Protein AF-A0A2N2DZF5-F1 (afdb_monomer)

pLDDT: mean 87.13, std 11.7, range [30.53, 96.38]

Foldseek 3Di:
DLVVVLVVLVVVLVVLVVVLVCLVPPQCPPDDDPSNVCSVPQQVLLSVLLNVQSVVQSVLVVVPHGDQDLVSLQVVLLVVQCCQQPVVVVPDVPRHHDVSNSVSSNNSSVVNNVVVVVVVPDD

Solvent-accessible surface area (backbone atoms only — not comparable to full-atom values): 6656 Å² total; per-residue (Å²): 114,68,69,62,54,52,52,53,46,53,51,51,51,52,48,54,52,51,52,52,51,45,34,76,74,43,46,44,81,72,38,67,66,74,64,13,51,38,47,64,65,33,48,59,40,20,51,50,34,34,49,51,53,52,49,52,30,46,58,33,44,77,76,78,42,73,79,80,53,66,66,62,46,48,53,51,28,48,51,52,25,50,40,61,39,63,50,40,40,76,78,40,91,83,56,73,74,51,72,63,47,39,50,22,12,44,49,13,38,51,52,46,52,52,50,56,56,65,67,61,72,65,133

Secondary structure (DSSP, 8-state):
-HHHHHHHHHHHHHHHHHHHHHIIIIIHHH--HHHHHIIIIIHHHHHHHHHHHHHHHHHHHHTT-----HHHHHHHHHHHHHIIIIIGGGTSBTB---HHHHHHHHHHHHHHHHHHHHHTT--

Structure (mmCIF, N/CA/C/O backbone):
data_AF-A0A2N2DZF5-F1
#
_entry.id   AF-A0A2N2DZF5-F1
#
loop_
_atom_site.group_PDB
_atom_site.id
_atom_site.type_symbol
_atom_site.label_atom_id
_atom_site.label_alt_id
_atom_site.label_comp_id
_atom_site.label_asym_id
_atom_site.label_entity_id
_atom_site.label_seq_id
_atom_site.pdbx_PDB_ins_code
_atom_site.Cartn_x
_atom_site.Cartn_y
_atom_site.Cartn_z
_atom_site.occupancy
_atom_site.B_iso_or_equiv
_atom_site.auth_seq_id
_atom_site.auth_comp_id
_atom_site.auth_asym_id
_atom_site.auth_atom_id
_atom_site.pdbx_PDB_model_num
ATOM 1 N N . MET A 1 1 ? -10.559 9.071 24.780 1.00 57.22 1 MET A N 1
ATOM 2 C CA . MET A 1 1 ? -10.521 7.921 23.838 1.00 57.22 1 MET A CA 1
ATOM 3 C C . MET A 1 1 ? -10.232 8.334 22.386 1.00 57.22 1 MET A C 1
ATOM 5 O O . MET A 1 1 ? -9.377 7.720 21.760 1.00 57.22 1 MET A O 1
ATOM 9 N N . PHE A 1 2 ? -10.861 9.400 21.869 1.00 52.91 2 PHE A N 1
ATOM 10 C CA . PHE A 1 2 ? -10.653 9.939 20.509 1.00 52.91 2 PHE A CA 1
ATOM 11 C C . PHE A 1 2 ? -9.186 10.299 20.183 1.00 52.91 2 PHE A C 1
ATOM 13 O O . PHE A 1 2 ? -8.626 9.796 19.212 1.00 52.91 2 PHE A O 1
ATOM 20 N N . TYR A 1 3 ? -8.515 11.048 21.066 1.00 55.19 3 TYR A N 1
ATOM 21 C CA . TYR A 1 3 ? -7.101 11.431 20.913 1.00 55.19 3 TYR A CA 1
ATOM 22 C C . TYR A 1 3 ? -6.130 10.240 20.808 1.00 55.19 3 TYR A C 1
ATOM 24 O O . TYR A 1 3 ? -5.171 10.281 20.040 1.00 55.19 3 TYR A O 1
ATOM 32 N N . LYS A 1 4 ? -6.380 9.152 21.551 1.00 61.44 4 LYS A N 1
ATOM 33 C CA . LYS A 1 4 ? -5.536 7.943 21.517 1.00 61.44 4 LYS A CA 1
ATOM 34 C C . LYS A 1 4 ? -5.643 7.247 20.157 1.00 61.44 4 LYS A C 1
ATOM 36 O O . LYS A 1 4 ? -4.634 6.827 19.606 1.00 61.44 4 LYS A O 1
ATOM 41 N N . LYS A 1 5 ? -6.852 7.214 19.586 1.00 67.69 5 LYS A N 1
ATOM 42 C CA . LYS A 1 5 ? -7.118 6.657 18.255 1.00 67.69 5 LYS A CA 1
ATOM 43 C C . LYS A 1 5 ? -6.428 7.475 17.157 1.00 67.69 5 LYS A C 1
ATOM 45 O O . LYS A 1 5 ? -5.789 6.882 16.297 1.00 67.69 5 LYS A O 1
ATOM 50 N N . ILE A 1 6 ? -6.486 8.808 17.223 1.00 70.81 6 ILE A N 1
ATOM 51 C CA . ILE A 1 6 ? -5.796 9.712 16.282 1.00 70.81 6 ILE A CA 1
ATOM 52 C C . ILE A 1 6 ? -4.281 9.488 16.293 1.00 70.81 6 ILE A C 1
ATOM 54 O O . ILE A 1 6 ? -3.682 9.299 15.236 1.00 70.81 6 ILE A O 1
ATOM 58 N N . ARG A 1 7 ? -3.669 9.428 17.483 1.00 75.81 7 ARG A N 1
ATOM 59 C CA . ARG A 1 7 ? -2.224 9.190 17.629 1.00 75.81 7 ARG A CA 1
ATOM 60 C C . ARG A 1 7 ? -1.782 7.876 16.985 1.00 75.81 7 ARG A C 1
ATOM 62 O O . ARG A 1 7 ? -0.747 7.853 16.333 1.00 75.81 7 ARG A O 1
ATOM 69 N N . SER A 1 8 ? -2.569 6.809 17.125 1.00 78.75 8 SER A N 1
ATOM 70 C CA . SER A 1 8 ? -2.262 5.522 16.492 1.00 78.75 8 SER A CA 1
ATOM 71 C C . SER A 1 8 ? -2.299 5.591 14.962 1.00 78.75 8 SER A C 1
ATOM 73 O O . SER A 1 8 ? -1.408 5.044 14.326 1.00 78.75 8 SER A O 1
ATOM 75 N N . HIS A 1 9 ? -3.272 6.287 14.363 1.00 81.69 9 HIS A N 1
ATOM 76 C CA . HIS A 1 9 ? -3.347 6.419 12.899 1.00 81.69 9 HIS A CA 1
ATOM 77 C C . HIS A 1 9 ? -2.184 7.251 12.354 1.00 81.69 9 HIS A C 1
ATOM 79 O O . HIS A 1 9 ? -1.553 6.850 11.383 1.00 81.69 9 HIS A O 1
ATOM 85 N N . LEU A 1 10 ? -1.853 8.361 13.021 1.00 84.12 10 LEU A N 1
ATOM 86 C CA . LEU A 1 10 ? -0.703 9.191 12.659 1.00 84.12 10 LEU A CA 1
ATOM 87 C C . LEU A 1 10 ? 0.616 8.421 12.765 1.00 84.12 10 LEU A C 1
ATOM 89 O O . LEU A 1 10 ? 1.442 8.510 11.864 1.00 84.12 10 LEU A O 1
ATOM 93 N N . ALA A 1 11 ? 0.799 7.622 13.819 1.00 87.06 11 ALA A N 1
ATOM 94 C CA . ALA A 1 11 ? 1.988 6.786 13.961 1.00 87.06 11 ALA A CA 1
ATOM 95 C C . ALA A 1 11 ? 2.120 5.770 12.813 1.00 87.06 11 ALA A C 1
ATOM 97 O O . ALA A 1 11 ? 3.216 5.580 12.295 1.00 87.06 11 ALA A O 1
ATOM 98 N N . ILE A 1 12 ? 1.012 5.157 12.381 1.00 87.50 12 ILE A N 1
ATOM 99 C CA . ILE A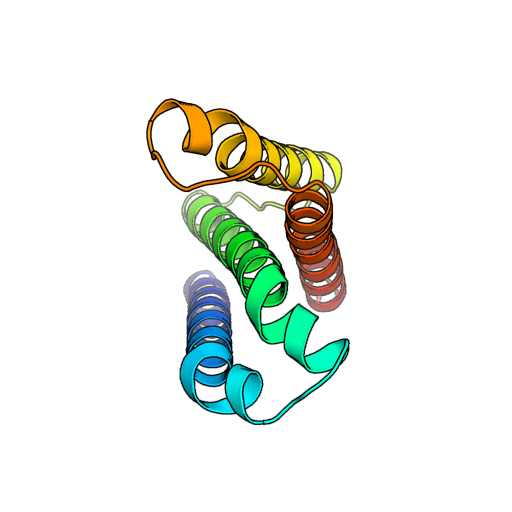 1 12 ? 1.009 4.218 11.248 1.00 87.50 12 ILE A CA 1
ATOM 100 C C . ILE A 1 12 ? 1.315 4.944 9.933 1.00 87.50 12 ILE A C 1
ATOM 102 O O . ILE A 1 12 ? 2.101 4.440 9.139 1.00 87.50 12 ILE A O 1
ATOM 106 N N . LEU A 1 13 ? 0.746 6.134 9.707 1.00 89.38 13 LEU A N 1
ATOM 107 C CA . LEU A 1 13 ? 1.050 6.945 8.521 1.00 89.38 13 LEU A CA 1
ATOM 108 C C . LEU A 1 13 ? 2.540 7.292 8.454 1.00 89.38 13 LEU A C 1
ATOM 110 O O . LEU A 1 13 ? 3.177 7.081 7.426 1.00 89.38 13 LEU A O 1
ATOM 114 N N . LEU A 1 14 ? 3.111 7.759 9.568 1.00 90.81 14 LEU A N 1
ATOM 115 C CA . LEU A 1 14 ? 4.538 8.066 9.662 1.00 90.81 14 LEU A CA 1
ATOM 116 C C . LEU A 1 14 ? 5.406 6.822 9.457 1.00 90.81 14 LEU A C 1
ATOM 118 O O . LEU A 1 14 ? 6.439 6.909 8.801 1.00 90.81 14 LEU A O 1
ATOM 122 N N . LEU A 1 15 ? 4.978 5.665 9.968 1.00 92.06 15 LEU A N 1
ATOM 123 C CA . LEU A 1 15 ? 5.669 4.399 9.741 1.00 92.06 15 LEU A CA 1
ATOM 124 C C . LEU A 1 15 ? 5.682 4.028 8.253 1.00 92.06 15 LEU A C 1
ATOM 126 O O . LEU A 1 15 ? 6.740 3.692 7.736 1.00 92.06 15 LEU A O 1
ATOM 130 N N . ILE A 1 16 ? 4.543 4.120 7.557 1.00 92.19 16 ILE A N 1
ATOM 131 C CA . ILE A 1 16 ? 4.453 3.820 6.118 1.00 92.19 16 ILE A CA 1
ATOM 132 C C . ILE A 1 16 ? 5.366 4.755 5.319 1.00 92.19 16 ILE A C 1
ATOM 134 O O . ILE A 1 16 ? 6.124 4.290 4.471 1.00 92.19 16 ILE A O 1
ATOM 138 N N . ILE A 1 17 ? 5.352 6.054 5.631 1.00 91.69 17 ILE A N 1
ATOM 139 C CA . ILE A 1 17 ? 6.236 7.043 4.998 1.00 91.69 17 ILE A CA 1
ATOM 140 C C . ILE A 1 17 ? 7.709 6.717 5.282 1.00 91.69 17 ILE A C 1
ATOM 142 O O . ILE A 1 17 ? 8.536 6.763 4.374 1.00 91.69 17 ILE A O 1
ATOM 146 N N . GLY A 1 18 ? 8.043 6.340 6.518 1.00 93.00 18 GLY A N 1
ATOM 147 C CA . GLY A 1 18 ? 9.393 5.923 6.894 1.00 93.00 18 GLY A CA 1
ATOM 148 C C . GLY A 1 18 ? 9.857 4.683 6.128 1.00 93.00 18 GLY A C 1
ATOM 149 O O . GLY A 1 18 ? 10.968 4.664 5.605 1.00 93.00 18 GLY A O 1
ATOM 150 N N . VAL A 1 19 ? 8.995 3.672 5.987 1.00 92.19 19 VAL A N 1
ATOM 151 C CA . VAL A 1 19 ? 9.283 2.468 5.191 1.00 92.19 19 VAL A CA 1
ATOM 152 C C . VAL A 1 19 ? 9.452 2.815 3.711 1.00 92.19 19 VAL A C 1
ATOM 154 O O . VAL A 1 19 ? 10.374 2.305 3.079 1.00 92.19 19 VAL A O 1
ATOM 157 N N . ALA A 1 20 ? 8.633 3.717 3.164 1.00 91.88 20 ALA A N 1
ATOM 158 C CA . ALA A 1 20 ? 8.785 4.195 1.790 1.00 91.88 20 ALA A CA 1
ATOM 159 C C . ALA A 1 20 ? 10.130 4.913 1.583 1.00 91.88 20 ALA A C 1
ATOM 161 O O . ALA A 1 20 ? 10.823 4.664 0.596 1.00 91.88 20 ALA A O 1
ATOM 162 N N . ALA A 1 21 ? 10.548 5.744 2.543 1.00 92.75 21 ALA A N 1
ATOM 163 C CA . ALA A 1 21 ? 11.848 6.409 2.508 1.00 92.75 21 ALA A CA 1
ATOM 164 C C . ALA A 1 21 ? 13.011 5.403 2.576 1.00 92.75 21 ALA A C 1
ATOM 166 O O . ALA A 1 21 ? 13.974 5.522 1.816 1.00 92.75 21 ALA A O 1
ATOM 167 N N . ILE A 1 22 ? 12.910 4.379 3.431 1.00 93.00 22 ILE A N 1
ATOM 168 C CA . ILE A 1 22 ? 13.887 3.281 3.504 1.00 93.00 22 ILE A CA 1
ATOM 169 C C . ILE A 1 22 ? 13.926 2.497 2.186 1.00 93.00 22 ILE A C 1
ATOM 171 O O . ILE A 1 22 ? 15.010 2.158 1.712 1.00 93.00 22 ILE A O 1
ATOM 175 N N . ASN A 1 23 ? 12.775 2.242 1.555 1.00 93.12 23 ASN A N 1
ATOM 176 C CA . ASN A 1 23 ? 12.746 1.585 0.252 1.00 93.12 23 ASN A CA 1
ATOM 177 C C . ASN A 1 23 ? 13.523 2.388 -0.792 1.00 93.12 23 ASN A C 1
ATOM 179 O O . ASN A 1 23 ? 14.407 1.856 -1.459 1.00 93.12 23 ASN A O 1
ATOM 183 N N . GLN A 1 24 ? 13.230 3.687 -0.874 1.00 90.62 24 GLN A N 1
ATOM 184 C CA . GLN A 1 24 ? 13.813 4.586 -1.863 1.00 90.62 24 GLN A CA 1
ATOM 185 C C . GLN A 1 24 ? 15.320 4.812 -1.673 1.00 90.62 24 GLN A C 1
ATOM 187 O O . GLN A 1 24 ? 16.011 5.084 -2.649 1.00 90.62 24 GLN A O 1
ATOM 192 N N . THR A 1 25 ? 15.827 4.718 -0.441 1.00 89.75 25 THR A N 1
ATOM 193 C CA . THR A 1 25 ? 17.234 5.020 -0.118 1.00 89.75 25 THR A CA 1
ATOM 194 C C . THR A 1 25 ? 18.116 3.788 0.035 1.00 89.75 25 THR A C 1
ATOM 196 O O . THR A 1 25 ? 19.309 3.869 -0.240 1.00 89.75 25 THR A O 1
ATOM 199 N N . LEU A 1 26 ? 17.558 2.657 0.472 1.00 90.88 26 LEU A N 1
ATOM 200 C CA . LEU A 1 26 ? 18.333 1.474 0.837 1.00 90.88 26 LEU A CA 1
ATOM 201 C C . LEU A 1 26 ? 17.885 0.234 0.063 1.00 90.88 26 LEU A C 1
ATOM 203 O O . LEU A 1 26 ? 18.701 -0.388 -0.611 1.00 90.88 26 LEU A O 1
ATOM 207 N N . LEU A 1 27 ? 16.608 -0.153 0.164 1.00 86.62 27 LEU A N 1
ATOM 208 C CA . LEU A 1 27 ? 16.171 -1.485 -0.283 1.00 86.62 27 LEU A CA 1
ATOM 209 C C . LEU A 1 27 ? 16.307 -1.662 -1.797 1.00 86.62 27 LEU A C 1
ATOM 211 O O . LEU A 1 27 ? 16.764 -2.716 -2.234 1.00 86.62 27 LEU A O 1
ATOM 215 N N . LYS A 1 28 ? 16.013 -0.614 -2.576 1.00 88.31 28 LYS A N 1
ATOM 216 C CA . LYS A 1 28 ? 16.172 -0.618 -4.039 1.00 88.31 28 LYS A CA 1
ATOM 217 C C . LYS A 1 28 ? 17.599 -0.903 -4.512 1.00 88.31 28 LYS A C 1
ATOM 219 O O . LYS A 1 28 ? 17.763 -1.486 -5.577 1.00 88.31 28 LYS A O 1
ATOM 224 N N . PHE A 1 29 ? 18.604 -0.514 -3.723 1.00 87.31 29 PHE A N 1
ATOM 225 C CA . PHE A 1 29 ? 20.029 -0.677 -4.043 1.00 87.31 29 PHE A CA 1
ATOM 226 C C . PHE A 1 29 ? 20.675 -1.875 -3.343 1.00 87.31 29 PHE A C 1
ATOM 228 O O . PHE A 1 29 ? 21.801 -2.247 -3.657 1.00 87.31 29 PHE A O 1
ATOM 235 N N . ARG A 1 30 ? 20.002 -2.441 -2.335 1.00 89.75 30 ARG A N 1
ATOM 236 C CA . ARG A 1 30 ? 20.545 -3.521 -1.503 1.00 89.75 30 ARG A CA 1
ATOM 237 C C . ARG A 1 30 ? 20.243 -4.908 -2.060 1.00 89.75 30 ARG A C 1
ATOM 239 O O . ARG A 1 30 ? 20.972 -5.843 -1.735 1.00 89.75 30 ARG A O 1
ATOM 246 N N . PHE A 1 31 ? 19.157 -5.049 -2.813 1.00 87.75 31 PHE A N 1
ATOM 247 C CA . PHE A 1 31 ? 18.681 -6.332 -3.313 1.00 87.75 31 PHE A CA 1
ATOM 248 C C . PHE A 1 31 ? 18.706 -6.373 -4.837 1.00 87.75 31 PHE A C 1
ATOM 250 O O . PHE A 1 31 ? 18.223 -5.452 -5.489 1.00 87.75 31 PHE A O 1
ATOM 257 N N . ASP A 1 32 ? 19.184 -7.494 -5.372 1.00 88.31 32 ASP A N 1
ATOM 258 C CA . ASP A 1 32 ? 19.211 -7.795 -6.803 1.00 88.31 32 ASP A CA 1
ATOM 259 C C . ASP A 1 32 ? 18.233 -8.931 -7.155 1.00 88.31 32 ASP A C 1
ATOM 261 O O . ASP A 1 32 ? 17.608 -9.556 -6.287 1.00 88.31 32 ASP A O 1
ATOM 265 N N . GLY A 1 33 ? 18.083 -9.205 -8.453 1.00 89.75 33 GLY A N 1
ATOM 266 C CA . GLY A 1 33 ? 17.199 -10.253 -8.963 1.00 89.75 33 GLY A CA 1
ATOM 267 C C . GLY A 1 33 ? 15.720 -9.967 -8.685 1.00 89.75 33 GLY A C 1
ATOM 268 O O . GLY A 1 33 ? 15.300 -8.815 -8.628 1.00 89.75 33 GLY A O 1
ATOM 269 N N . ILE A 1 34 ? 14.924 -11.020 -8.489 1.00 88.50 34 ILE A N 1
ATOM 270 C CA . ILE A 1 34 ? 13.457 -10.927 -8.335 1.00 88.50 34 ILE A CA 1
ATOM 271 C C . ILE A 1 34 ? 13.062 -10.045 -7.138 1.00 88.50 34 ILE A C 1
ATOM 273 O O . ILE A 1 34 ? 12.107 -9.272 -7.214 1.00 88.50 34 ILE A O 1
ATOM 277 N N . ILE A 1 35 ? 13.815 -10.131 -6.037 1.00 88.38 35 ILE A N 1
ATOM 278 C CA . ILE A 1 35 ? 13.569 -9.335 -4.827 1.00 88.38 35 ILE A CA 1
ATOM 279 C C . ILE A 1 35 ? 13.859 -7.855 -5.104 1.00 88.38 35 ILE A C 1
ATOM 281 O O . ILE A 1 35 ? 13.062 -6.992 -4.735 1.00 88.38 35 ILE A O 1
ATOM 285 N N . GLY A 1 36 ? 14.960 -7.565 -5.803 1.00 88.50 36 GLY A N 1
ATOM 286 C CA . GLY A 1 36 ? 15.283 -6.217 -6.266 1.00 88.50 36 GLY A CA 1
ATOM 287 C C . GLY A 1 36 ? 14.198 -5.645 -7.177 1.00 88.50 36 GLY A C 1
ATOM 288 O O . GLY A 1 36 ? 13.746 -4.524 -6.957 1.00 88.50 36 GLY A O 1
ATOM 289 N N . THR A 1 37 ? 13.716 -6.424 -8.151 1.00 89.50 37 THR A N 1
ATOM 290 C CA . THR A 1 37 ? 12.612 -6.029 -9.043 1.00 89.50 37 THR A CA 1
ATOM 291 C C . THR A 1 37 ? 11.366 -5.644 -8.245 1.00 89.50 37 THR A C 1
ATOM 293 O O . THR A 1 37 ? 10.788 -4.588 -8.489 1.00 89.50 37 THR A O 1
ATOM 296 N N . PHE A 1 38 ? 10.991 -6.429 -7.232 1.00 91.38 38 PHE A N 1
ATOM 297 C CA . PHE A 1 38 ? 9.841 -6.102 -6.391 1.00 91.38 38 PHE A CA 1
ATOM 298 C C . PHE A 1 38 ? 9.990 -4.766 -5.656 1.00 91.38 38 PHE A C 1
ATOM 300 O O . PHE A 1 38 ? 9.080 -3.942 -5.704 1.00 91.38 38 PHE A O 1
ATOM 307 N N . PHE A 1 39 ? 11.132 -4.515 -5.013 1.00 91.00 39 PHE A N 1
ATOM 308 C CA . PHE A 1 39 ? 11.356 -3.250 -4.304 1.00 91.00 39 PHE A CA 1
ATOM 309 C C . PHE A 1 39 ? 11.440 -2.036 -5.235 1.00 91.00 39 PHE A C 1
ATOM 311 O O . PHE A 1 39 ? 11.056 -0.928 -4.842 1.00 91.00 39 PHE A O 1
ATOM 318 N N . ASN A 1 40 ? 11.931 -2.237 -6.458 1.00 88.50 40 ASN A N 1
ATOM 319 C CA . ASN A 1 40 ? 12.092 -1.175 -7.442 1.00 88.50 40 ASN A CA 1
ATOM 320 C C . ASN A 1 40 ? 10.775 -0.762 -8.100 1.00 88.50 40 ASN A C 1
ATOM 322 O O . ASN A 1 40 ? 10.545 0.444 -8.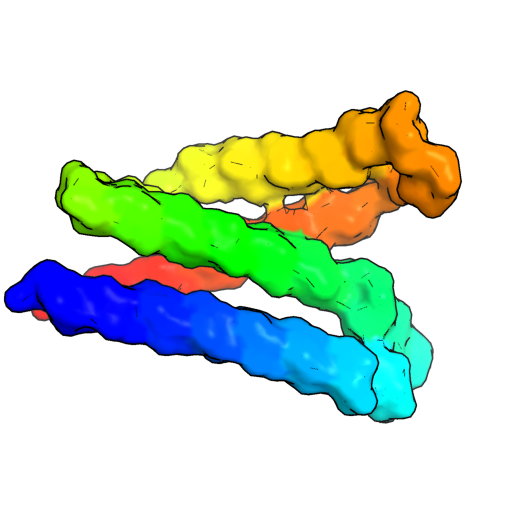216 1.00 88.50 40 ASN A O 1
ATOM 326 N N . TYR A 1 41 ? 9.932 -1.731 -8.465 1.00 89.00 41 TYR A N 1
ATOM 327 C CA . TYR A 1 41 ? 8.721 -1.487 -9.251 1.00 89.00 41 TYR A CA 1
ATOM 328 C C . TYR A 1 41 ? 7.447 -1.555 -8.399 1.00 89.00 41 TYR A C 1
ATOM 330 O O . TYR A 1 41 ? 6.759 -0.555 -8.294 1.00 89.00 41 TYR A O 1
ATOM 338 N N . TYR A 1 42 ? 7.210 -2.650 -7.671 1.00 92.69 42 TYR A N 1
ATOM 339 C CA . TYR A 1 42 ? 5.887 -2.947 -7.092 1.00 92.69 42 TYR A CA 1
ATOM 340 C C . TYR A 1 42 ? 5.699 -2.531 -5.625 1.00 92.69 42 TYR A C 1
ATOM 342 O O . TYR A 1 42 ? 4.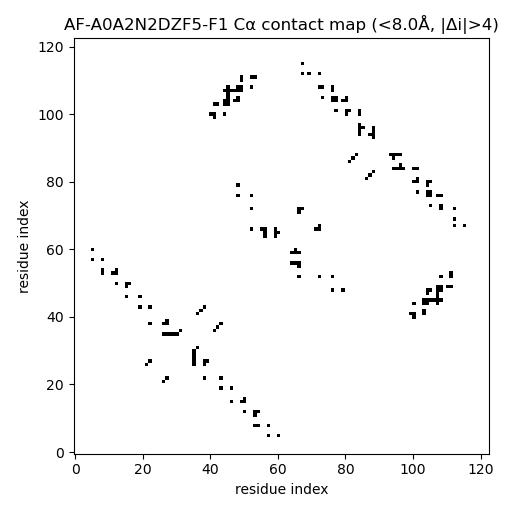586 -2.274 -5.164 1.00 92.69 42 TYR A O 1
ATOM 350 N N . PHE A 1 43 ? 6.767 -2.512 -4.822 1.00 94.06 43 PHE A N 1
ATOM 351 C CA . PHE A 1 43 ? 6.632 -2.305 -3.373 1.00 94.06 43 PHE A CA 1
ATOM 352 C C . PHE A 1 43 ? 6.081 -0.917 -3.027 1.00 94.06 43 PHE A C 1
ATOM 354 O O . PHE A 1 43 ? 5.377 -0.756 -2.029 1.00 94.06 43 PHE A O 1
ATOM 361 N N . ASN A 1 44 ? 6.366 0.082 -3.861 1.00 93.62 44 ASN A N 1
ATOM 362 C CA . ASN A 1 44 ? 5.832 1.424 -3.673 1.00 93.62 44 ASN A CA 1
ATOM 363 C C . ASN A 1 44 ? 4.306 1.467 -3.854 1.00 93.62 44 ASN A C 1
ATOM 365 O O . ASN A 1 44 ? 3.651 2.161 -3.081 1.00 93.62 44 ASN A O 1
ATOM 369 N N . ASP A 1 45 ? 3.732 0.684 -4.767 1.00 93.50 45 ASP A N 1
ATOM 370 C CA . ASP A 1 45 ? 2.279 0.602 -4.973 1.00 93.50 45 ASP A CA 1
ATOM 371 C C . ASP A 1 45 ? 1.565 -0.083 -3.809 1.00 93.50 45 ASP A C 1
ATOM 373 O O . ASP A 1 45 ? 0.518 0.379 -3.345 1.00 93.50 45 ASP A O 1
ATOM 377 N N . VAL A 1 46 ? 2.191 -1.115 -3.228 1.00 95.44 46 VAL A N 1
ATOM 378 C CA . VAL A 1 46 ? 1.722 -1.726 -1.971 1.00 95.44 46 VAL A CA 1
ATOM 379 C C . VAL A 1 46 ? 1.647 -0.670 -0.861 1.00 95.44 46 VAL A C 1
ATOM 381 O O . VAL A 1 46 ? 0.642 -0.571 -0.147 1.00 95.44 46 VAL A O 1
ATOM 384 N N . LEU A 1 47 ? 2.706 0.132 -0.703 1.00 95.00 47 LEU A N 1
ATOM 385 C CA . LEU A 1 47 ? 2.764 1.192 0.307 1.00 95.00 47 LEU A CA 1
ATOM 386 C C . LEU A 1 47 ? 1.781 2.329 0.008 1.00 95.00 47 LEU A C 1
ATOM 388 O O . LEU A 1 47 ? 1.173 2.849 0.944 1.00 95.00 47 LEU A O 1
ATOM 392 N N . ALA A 1 48 ? 1.582 2.689 -1.260 1.00 94.06 48 ALA A N 1
ATOM 393 C CA . ALA A 1 48 ? 0.624 3.706 -1.680 1.00 94.06 48 ALA A CA 1
ATOM 394 C C . ALA A 1 48 ? -0.813 3.288 -1.340 1.00 94.06 48 ALA A C 1
ATOM 396 O O . ALA A 1 48 ? -1.548 4.054 -0.711 1.00 94.06 48 ALA A O 1
ATOM 397 N N . ALA A 1 49 ? -1.191 2.044 -1.654 1.00 95.06 49 ALA A N 1
ATOM 398 C CA . ALA A 1 49 ? -2.480 1.477 -1.267 1.00 95.06 49 ALA A CA 1
ATOM 399 C C . ALA A 1 49 ? -2.688 1.522 0.255 1.00 95.06 49 ALA A C 1
ATOM 401 O O . ALA A 1 49 ? -3.730 1.977 0.735 1.00 95.06 49 ALA A O 1
ATOM 402 N N . LEU A 1 50 ? -1.681 1.094 1.027 1.00 94.50 50 LEU A N 1
ATOM 403 C CA . LEU A 1 50 ? -1.715 1.133 2.491 1.00 94.50 50 LEU A CA 1
ATOM 404 C C . LEU A 1 50 ? -1.876 2.557 3.026 1.00 94.50 50 LEU A C 1
ATOM 406 O O . LEU A 1 50 ? -2.701 2.789 3.912 1.00 94.50 50 LEU A O 1
ATOM 410 N N . LEU A 1 51 ? -1.112 3.505 2.483 1.00 94.62 51 LEU A N 1
ATOM 411 C CA . LEU A 1 51 ? -1.154 4.908 2.879 1.00 94.62 51 LEU A CA 1
ATOM 412 C C . LEU A 1 51 ? -2.553 5.485 2.668 1.00 94.62 51 LEU A C 1
ATOM 414 O O . LEU A 1 51 ? -3.110 6.077 3.594 1.00 94.62 51 LEU A O 1
ATOM 418 N N . ILE A 1 52 ? -3.140 5.264 1.488 1.00 94.94 52 ILE A N 1
ATOM 419 C CA . ILE A 1 52 ? -4.475 5.767 1.160 1.00 94.94 52 ILE A CA 1
ATOM 420 C C . ILE A 1 52 ? -5.521 5.148 2.088 1.00 94.94 52 ILE A C 1
ATOM 422 O O . ILE A 1 52 ? -6.311 5.881 2.671 1.00 94.94 52 ILE A O 1
ATOM 426 N N . LEU A 1 53 ? -5.503 3.831 2.316 1.00 94.12 53 LEU A N 1
ATOM 427 C CA . LEU A 1 53 ? -6.476 3.173 3.197 1.00 94.12 53 LEU A CA 1
ATOM 428 C C . LEU A 1 53 ? -6.383 3.652 4.652 1.00 94.12 53 LEU A C 1
ATOM 430 O O . LEU A 1 53 ? -7.407 3.918 5.292 1.00 94.12 53 LEU A O 1
ATOM 434 N N . VAL A 1 54 ? -5.167 3.793 5.188 1.00 92.06 54 VAL A N 1
ATOM 435 C CA . VAL A 1 54 ? -4.954 4.314 6.546 1.00 92.06 54 VAL A CA 1
ATOM 436 C C . VAL A 1 54 ? -5.396 5.772 6.635 1.00 92.06 54 VAL A C 1
ATOM 438 O O . VAL A 1 54 ? -6.059 6.140 7.608 1.00 92.06 54 VAL A O 1
ATOM 441 N N . TRP A 1 55 ? -5.093 6.583 5.619 1.00 92.69 55 TRP A N 1
ATOM 442 C CA . TRP A 1 55 ? -5.518 7.977 5.538 1.00 92.69 55 TRP A CA 1
ATOM 443 C C . TRP A 1 55 ? -7.042 8.112 5.453 1.00 92.69 55 TRP A C 1
ATOM 445 O O . TRP A 1 55 ? -7.642 8.844 6.238 1.00 92.69 55 TRP A O 1
ATOM 455 N N . THR A 1 56 ? -7.700 7.343 4.585 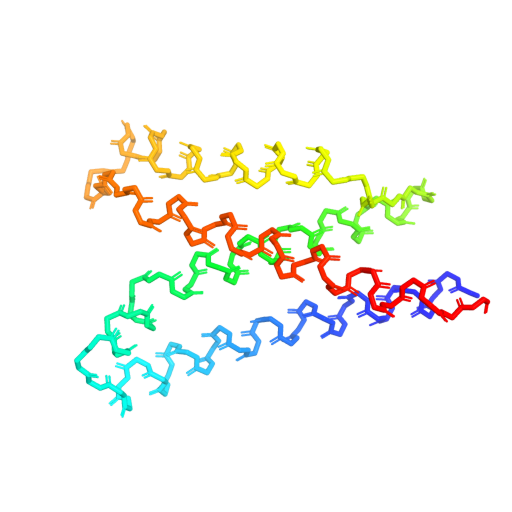1.00 93.00 56 THR A N 1
ATOM 456 C CA . THR A 1 56 ? -9.163 7.299 4.481 1.00 93.00 56 THR A CA 1
ATOM 457 C C . THR A 1 56 ? -9.791 6.895 5.809 1.00 93.00 56 THR A C 1
ATOM 459 O O . THR A 1 56 ? -10.728 7.540 6.277 1.00 93.00 56 THR A O 1
ATOM 462 N N . ASN A 1 57 ? -9.262 5.865 6.473 1.00 91.12 57 ASN A N 1
ATOM 463 C CA . ASN A 1 57 ? -9.778 5.441 7.770 1.00 91.12 57 ASN A CA 1
ATOM 464 C C . ASN A 1 57 ? -9.534 6.483 8.874 1.00 91.12 57 ASN A C 1
ATOM 466 O O . ASN A 1 57 ? -10.374 6.646 9.760 1.00 91.12 57 ASN A O 1
ATOM 470 N N . PHE A 1 58 ? -8.418 7.214 8.813 1.00 88.94 58 PHE A N 1
ATOM 471 C CA . PHE A 1 58 ? -8.156 8.351 9.688 1.00 88.94 58 PHE A CA 1
ATOM 472 C C . PHE A 1 58 ? -9.199 9.457 9.486 1.00 88.94 58 PHE A C 1
ATOM 474 O O . PHE A 1 58 ? -9.836 9.858 10.461 1.00 88.94 58 PHE A O 1
ATOM 481 N N . LEU A 1 59 ? -9.449 9.880 8.243 1.00 91.00 59 LEU A N 1
ATOM 482 C CA . LEU A 1 59 ? -10.468 10.884 7.919 1.00 91.00 59 LEU A CA 1
ATOM 483 C C . LEU A 1 59 ? -11.866 10.450 8.377 1.00 91.00 59 LEU A C 1
ATOM 485 O O . LEU A 1 59 ? -12.562 11.203 9.055 1.00 91.00 59 LEU A O 1
ATOM 489 N N . LEU A 1 60 ? -12.253 9.203 8.096 1.00 89.81 60 LEU A N 1
ATOM 490 C CA . LEU A 1 60 ? -13.523 8.641 8.562 1.00 89.81 60 LEU A CA 1
ATOM 491 C C . LEU A 1 60 ? -13.624 8.628 10.090 1.00 89.81 60 LEU A C 1
ATOM 493 O O . LEU A 1 60 ? -14.708 8.817 10.643 1.00 89.81 60 LEU A O 1
ATOM 497 N N . SER A 1 61 ? -12.504 8.447 10.792 1.00 86.88 61 SER A N 1
ATOM 498 C CA . SER A 1 61 ? -12.493 8.458 12.252 1.00 86.88 61 SER A CA 1
ATOM 499 C C . SER A 1 61 ? -12.851 9.821 12.849 1.00 86.88 61 SER A C 1
ATOM 501 O O . SER A 1 61 ? -13.411 9.839 13.948 1.00 86.88 61 SER A O 1
ATOM 503 N N . LEU A 1 62 ? -12.600 10.923 12.127 1.00 87.38 62 LEU A N 1
ATOM 504 C CA . LEU A 1 62 ? -12.963 12.285 12.542 1.00 87.38 62 LEU A CA 1
ATOM 505 C C . LEU A 1 62 ? -14.482 12.488 12.585 1.00 87.38 62 LEU A C 1
ATOM 507 O O . LEU A 1 62 ? -14.970 13.251 13.409 1.00 87.38 62 LEU A O 1
ATOM 511 N N . ILE A 1 63 ? -15.225 11.749 11.758 1.00 90.88 63 ILE A N 1
ATOM 512 C CA . ILE A 1 63 ? -16.696 11.729 11.731 1.00 90.88 63 ILE A CA 1
ATOM 513 C C . ILE A 1 63 ? -17.277 10.467 12.393 1.00 90.88 63 ILE A C 1
ATOM 515 O O . ILE A 1 63 ? -18.387 10.038 12.084 1.00 90.88 63 ILE A O 1
ATOM 519 N N . HIS A 1 64 ? -16.510 9.830 13.285 1.00 86.06 64 HIS A N 1
ATOM 520 C CA . HIS A 1 64 ? -16.890 8.619 14.025 1.00 86.06 64 HIS A CA 1
ATOM 521 C C . HIS A 1 64 ? -17.243 7.390 13.162 1.00 86.06 64 HIS A C 1
ATOM 523 O O . HIS A 1 64 ? -17.854 6.437 13.649 1.00 86.06 64 HIS A O 1
ATOM 529 N N . ARG A 1 65 ? -16.796 7.353 11.904 1.00 88.44 65 ARG A N 1
ATOM 530 C CA . ARG A 1 65 ? -16.894 6.192 11.010 1.00 88.44 65 ARG A CA 1
ATOM 531 C C . ARG A 1 65 ? -15.579 5.400 10.995 1.00 88.44 65 ARG A C 1
ATOM 533 O O . ARG A 1 65 ? -14.565 5.808 11.567 1.00 88.44 65 ARG A O 1
ATOM 540 N N . LYS A 1 66 ? -15.615 4.203 10.409 1.00 89.06 66 LYS A N 1
ATOM 541 C CA . LYS A 1 66 ? -14.459 3.309 10.241 1.00 89.06 66 LYS A CA 1
ATOM 542 C C . LYS A 1 66 ? -14.554 2.625 8.879 1.00 89.06 66 LYS A C 1
ATOM 544 O O . LYS A 1 66 ? -15.656 2.307 8.439 1.00 89.06 66 LYS A O 1
ATOM 549 N N . LEU A 1 67 ? -13.408 2.381 8.257 1.00 89.88 67 LEU A N 1
ATOM 550 C CA . LEU A 1 67 ? -13.275 1.554 7.065 1.00 89.88 67 LEU A CA 1
ATOM 551 C C . LEU A 1 67 ? -12.884 0.137 7.493 1.00 89.88 67 LEU A C 1
ATOM 553 O O . LEU A 1 67 ? -11.710 -0.163 7.684 1.00 89.88 67 LEU A O 1
ATOM 557 N N . ASP A 1 68 ? -13.870 -0.726 7.719 1.00 89.44 68 ASP A N 1
ATOM 558 C CA . ASP A 1 68 ? -13.634 -2.084 8.226 1.00 89.44 68 ASP A CA 1
ATOM 559 C C . ASP A 1 68 ? -14.358 -3.194 7.458 1.00 89.44 68 ASP A C 1
ATOM 561 O O . ASP A 1 68 ? -14.159 -4.381 7.731 1.00 89.44 68 ASP A O 1
ATOM 565 N N . ASN A 1 69 ? -15.180 -2.810 6.489 1.00 92.50 69 ASN A N 1
ATOM 566 C CA . ASN A 1 69 ? -15.850 -3.724 5.587 1.00 92.50 69 ASN A CA 1
ATOM 567 C C . ASN A 1 69 ? -14.896 -4.107 4.446 1.00 92.50 69 ASN A C 1
ATOM 569 O O . ASN A 1 69 ? -14.359 -3.239 3.757 1.00 92.50 69 ASN A O 1
ATOM 573 N N . LEU A 1 70 ? -14.729 -5.412 4.232 1.00 93.00 70 LEU A N 1
ATOM 574 C CA . LEU A 1 70 ? -13.835 -5.961 3.210 1.00 93.00 70 LEU A CA 1
ATOM 575 C C . LEU A 1 70 ? -14.183 -5.516 1.797 1.00 93.00 70 LEU A C 1
ATOM 577 O O . LEU A 1 70 ? -13.281 -5.251 1.016 1.00 93.00 70 LEU A O 1
ATOM 581 N N . VAL A 1 71 ? -15.474 -5.434 1.479 1.00 94.62 71 VAL A N 1
ATOM 582 C CA . VAL A 1 71 ? -15.941 -5.037 0.151 1.00 94.62 71 VAL A CA 1
ATOM 583 C C . VAL A 1 71 ? -15.583 -3.577 -0.094 1.00 94.62 71 VAL A C 1
ATOM 585 O O . VAL A 1 71 ? -15.048 -3.260 -1.147 1.00 94.62 71 VAL A O 1
ATOM 588 N N . HIS A 1 72 ? -15.779 -2.696 0.894 1.00 94.75 72 HIS A N 1
ATOM 589 C CA . HIS A 1 72 ? -15.371 -1.293 0.768 1.00 94.75 72 HIS A CA 1
ATOM 590 C C . HIS A 1 72 ? -13.854 -1.140 0.615 1.00 94.75 72 HIS A C 1
ATOM 592 O O . HIS A 1 72 ? -13.413 -0.354 -0.216 1.00 94.75 72 HIS A O 1
ATOM 598 N N . ILE A 1 73 ? -13.061 -1.896 1.383 1.00 95.25 73 ILE A N 1
ATOM 599 C CA . ILE A 1 73 ? -11.595 -1.891 1.260 1.00 95.25 73 ILE A CA 1
ATOM 600 C C . ILE A 1 73 ? -11.189 -2.368 -0.137 1.00 95.25 73 ILE A C 1
ATOM 602 O O . ILE A 1 73 ? -10.461 -1.666 -0.826 1.00 95.25 73 ILE A O 1
ATOM 606 N N . PHE A 1 74 ? -11.710 -3.515 -0.576 1.00 95.88 74 PHE A N 1
ATOM 607 C CA . PHE A 1 74 ? -11.407 -4.096 -1.881 1.00 95.88 74 PHE A CA 1
ATOM 608 C C . PHE A 1 74 ? -11.791 -3.164 -3.033 1.00 95.88 74 PHE A C 1
ATOM 610 O O . PHE A 1 74 ? -10.958 -2.899 -3.892 1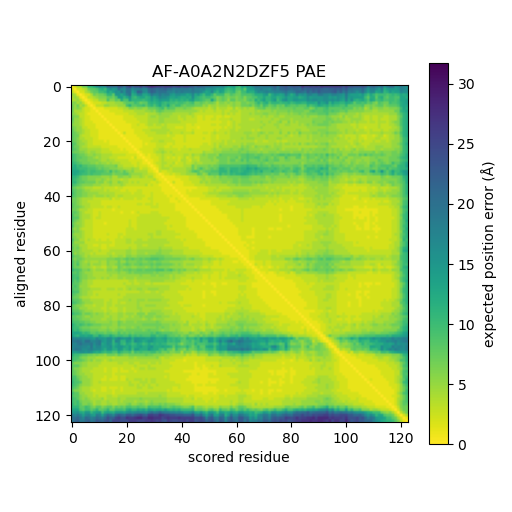.00 95.88 74 PHE A O 1
ATOM 617 N N . LEU A 1 75 ? -13.017 -2.629 -3.038 1.00 96.38 75 LEU A N 1
ATOM 618 C CA . LEU A 1 75 ? -13.483 -1.717 -4.085 1.00 96.38 75 LEU A CA 1
ATOM 619 C C . LEU A 1 75 ? -12.654 -0.436 -4.128 1.00 96.38 75 LEU A C 1
ATOM 621 O O . LEU A 1 75 ? -12.319 0.025 -5.215 1.00 96.38 75 LEU A O 1
ATOM 625 N N . LEU A 1 76 ? -12.300 0.127 -2.970 1.00 95.69 76 LEU A N 1
ATOM 626 C CA . LEU A 1 76 ? -11.459 1.318 -2.910 1.00 95.69 76 LEU A CA 1
ATOM 627 C C . LEU A 1 76 ? -10.060 1.027 -3.463 1.00 95.69 76 LEU A C 1
ATOM 629 O O . LEU A 1 76 ? -9.588 1.756 -4.329 1.00 95.69 76 LEU A O 1
ATOM 633 N N . THR A 1 77 ? -9.422 -0.056 -3.017 1.00 95.88 77 THR A N 1
ATOM 634 C CA . THR A 1 77 ? -8.096 -0.456 -3.501 1.00 95.88 77 THR A CA 1
ATOM 635 C C . THR A 1 77 ? -8.100 -0.765 -4.995 1.00 95.88 77 THR A C 1
ATOM 637 O O . THR A 1 77 ? -7.221 -0.291 -5.707 1.00 95.88 77 THR A O 1
ATOM 640 N N . LEU A 1 78 ? -9.105 -1.494 -5.484 1.00 95.56 78 LEU A N 1
ATOM 641 C CA . LEU A 1 78 ? -9.265 -1.783 -6.905 1.00 95.56 78 LEU A CA 1
ATOM 642 C C . LEU A 1 78 ? -9.478 -0.496 -7.709 1.00 95.56 78 LEU A C 1
ATOM 644 O O . LEU A 1 78 ? -8.859 -0.324 -8.749 1.00 95.56 78 LEU A O 1
ATOM 648 N N . SER A 1 79 ? -10.302 0.432 -7.219 1.00 95.56 79 SER A N 1
ATOM 649 C CA . SER A 1 79 ? -10.541 1.709 -7.903 1.00 95.56 79 SER A CA 1
ATOM 650 C C . SER A 1 79 ? -9.264 2.542 -8.010 1.00 95.56 79 SER A C 1
ATOM 652 O O . SER A 1 79 ? -9.009 3.125 -9.056 1.00 95.56 79 SER A O 1
ATOM 654 N N . ILE A 1 80 ? -8.449 2.574 -6.950 1.00 94.38 80 ILE A N 1
ATOM 655 C CA . ILE A 1 80 ? -7.150 3.260 -6.949 1.00 94.38 80 ILE A CA 1
ATOM 656 C C . ILE A 1 80 ? -6.204 2.600 -7.953 1.00 94.38 80 ILE A C 1
ATOM 658 O O . ILE A 1 80 ? -5.616 3.303 -8.766 1.00 94.38 80 ILE A O 1
ATOM 662 N N . ALA A 1 81 ? -6.104 1.270 -7.927 1.00 94.31 81 ALA A N 1
ATOM 663 C CA . ALA A 1 81 ? -5.268 0.514 -8.850 1.00 94.31 81 ALA A CA 1
ATOM 664 C C . ALA A 1 81 ? -5.649 0.798 -10.307 1.00 94.31 81 ALA A C 1
ATOM 666 O O . ALA A 1 81 ? -4.813 1.192 -11.106 1.00 94.31 81 ALA A O 1
ATOM 667 N N . LEU A 1 82 ? -6.938 0.680 -10.640 1.00 93.00 82 LEU A N 1
ATOM 668 C CA . LEU A 1 82 ? -7.418 0.927 -11.996 1.00 93.00 82 LEU A CA 1
ATOM 669 C C . LEU A 1 82 ? -7.223 2.387 -12.423 1.00 93.00 82 LEU A C 1
ATOM 671 O O . LEU A 1 82 ? -6.945 2.657 -13.589 1.00 93.00 82 LEU A O 1
ATOM 675 N N . PHE A 1 83 ? -7.374 3.331 -11.491 1.00 92.75 83 PHE A N 1
ATOM 676 C CA . PHE A 1 83 ? -7.146 4.742 -11.770 1.00 92.75 83 PHE A CA 1
ATOM 677 C C . PHE A 1 83 ? -5.685 4.997 -12.147 1.00 92.75 83 PHE A C 1
ATOM 679 O O . PHE A 1 83 ? -5.416 5.546 -13.214 1.00 92.75 83 PHE A O 1
ATOM 686 N N . TRP A 1 84 ? -4.743 4.570 -11.307 1.00 90.19 84 TRP A N 1
ATOM 687 C CA . TRP A 1 84 ? -3.325 4.790 -11.580 1.00 90.19 84 TRP A CA 1
ATOM 688 C C . TRP A 1 84 ? -2.839 4.011 -12.800 1.00 90.19 84 TRP A C 1
ATOM 690 O O . TRP A 1 84 ? -2.032 4.530 -13.560 1.00 90.19 84 TRP A O 1
ATOM 700 N N . GLU A 1 85 ? -3.404 2.836 -13.064 1.00 90.31 85 GLU A N 1
ATOM 701 C CA . GLU A 1 85 ? -2.897 1.995 -14.142 1.00 90.31 85 GLU A CA 1
ATOM 702 C C . GLU A 1 85 ? -3.481 2.296 -15.516 1.00 90.31 85 GLU A C 1
ATOM 704 O O . GLU A 1 8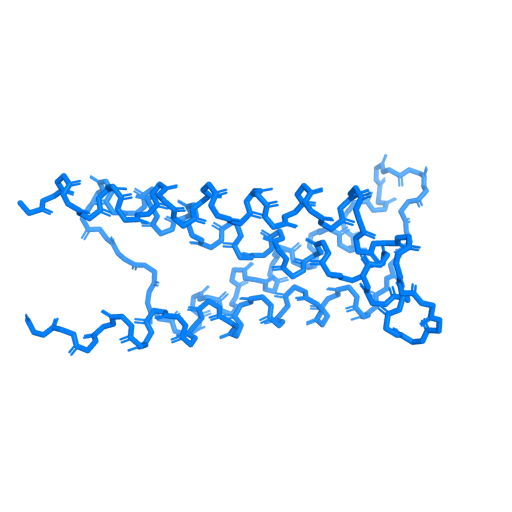5 ? -2.796 2.183 -16.531 1.00 90.31 85 GLU A O 1
ATOM 709 N N . TYR A 1 86 ? -4.758 2.672 -15.575 1.00 88.31 86 TYR A N 1
ATOM 710 C CA . TYR A 1 86 ? -5.465 2.851 -16.844 1.00 88.31 86 TYR A CA 1
ATOM 711 C C . TYR A 1 86 ? -5.839 4.301 -17.122 1.00 88.31 86 TYR A C 1
ATOM 713 O O . TYR A 1 86 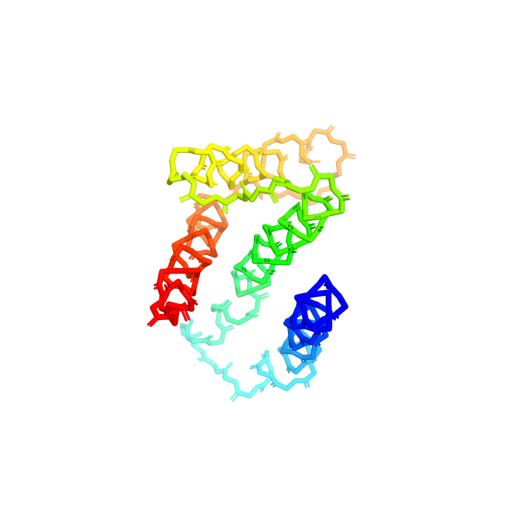? -5.978 4.676 -18.284 1.00 88.31 86 TYR A O 1
ATOM 721 N N . ILE A 1 87 ? -5.994 5.132 -16.087 1.00 89.50 87 ILE A N 1
ATOM 722 C CA . ILE A 1 87 ? -6.352 6.544 -16.263 1.00 89.50 87 ILE A CA 1
ATOM 723 C C . ILE A 1 87 ? -5.089 7.406 -16.342 1.00 89.50 87 ILE A C 1
ATOM 725 O O . ILE A 1 87 ? -5.036 8.305 -17.181 1.00 89.50 87 ILE A O 1
ATOM 729 N N . THR A 1 88 ? -4.042 7.123 -15.559 1.00 89.06 88 THR A N 1
ATOM 730 C CA . THR A 1 88 ? -2.786 7.896 -15.612 1.00 89.06 88 THR A CA 1
ATOM 731 C C . THR A 1 88 ? -2.095 7.901 -16.981 1.00 89.06 88 THR A C 1
ATOM 733 O O . THR A 1 88 ? -1.712 8.991 -17.423 1.00 89.06 88 THR A O 1
ATOM 736 N N . PRO A 1 89 ? -2.015 6.785 -17.732 1.00 88.00 89 PRO A N 1
ATOM 737 C CA . PRO A 1 89 ? -1.463 6.800 -19.090 1.00 88.00 89 PRO A CA 1
ATOM 738 C C . PRO A 1 89 ? -2.193 7.734 -20.068 1.00 88.00 89 PRO A C 1
ATOM 740 O O . PRO A 1 89 ? -1.595 8.177 -21.049 1.00 88.00 89 PRO A O 1
ATOM 743 N N . LEU A 1 90 ? -3.464 8.080 -19.812 1.00 88.50 90 LEU A N 1
ATOM 744 C CA . LEU A 1 90 ? -4.240 8.971 -20.685 1.00 88.50 90 LEU A CA 1
ATOM 745 C C . LEU A 1 90 ? -3.708 10.409 -20.687 1.00 88.50 90 LEU A C 1
ATOM 747 O O . LEU A 1 90 ? -3.898 11.129 -21.667 1.00 88.50 90 LEU A O 1
ATOM 751 N N . TYR A 1 91 ? -3.052 10.837 -19.605 1.00 89.44 91 TYR A N 1
ATOM 752 C CA . TYR A 1 91 ? -2.540 12.203 -19.465 1.00 89.44 91 TYR A CA 1
ATOM 753 C C . TYR A 1 91 ? -1.035 12.282 -19.173 1.00 89.44 91 TYR A C 1
ATOM 755 O O . TYR A 1 91 ? -0.430 13.323 -19.428 1.00 89.44 91 TYR A O 1
ATOM 763 N N . GLN A 1 92 ? -0.400 11.206 -18.698 1.00 87.12 92 GLN A N 1
ATOM 764 C CA . GLN A 1 92 ? 1.036 11.154 -18.427 1.00 87.12 92 GLN A CA 1
ATOM 765 C C . GLN A 1 92 ? 1.756 10.253 -19.434 1.00 87.12 92 GLN A C 1
ATOM 767 O O . GLN A 1 92 ? 1.831 9.033 -19.289 1.00 87.12 92 GLN A O 1
ATOM 772 N N . LYS A 1 93 ? 2.339 10.888 -20.457 1.00 74.50 93 LYS A N 1
ATOM 773 C CA . LYS A 1 93 ? 3.134 10.220 -21.496 1.00 74.50 93 LYS A CA 1
ATOM 774 C C . LYS A 1 93 ? 4.404 9.630 -20.867 1.00 74.50 93 LYS A C 1
ATOM 776 O O . LYS A 1 93 ? 5.339 10.368 -20.571 1.00 74.50 93 LYS A O 1
ATOM 781 N N . GLY A 1 94 ? 4.407 8.321 -20.623 1.00 74.81 94 GLY A N 1
ATOM 782 C CA . GLY A 1 9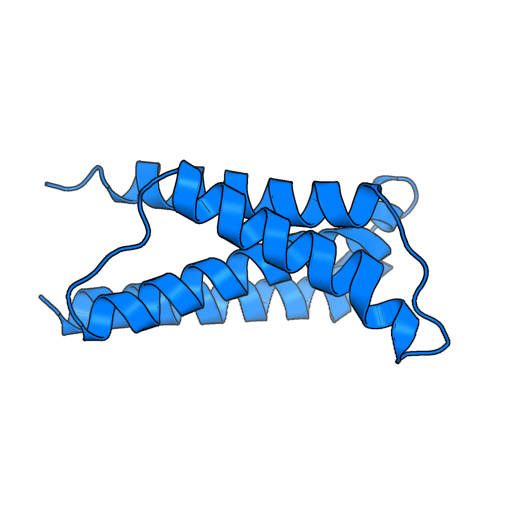4 ? 5.497 7.589 -19.962 1.00 74.81 94 GLY A CA 1
ATOM 783 C C . GLY A 1 94 ? 5.023 6.572 -18.919 1.00 74.81 94 GLY A C 1
ATOM 784 O O . GLY A 1 94 ? 5.799 5.709 -18.528 1.00 74.81 94 GLY A O 1
ATOM 785 N N . SER A 1 95 ? 3.757 6.646 -18.499 1.00 74.94 95 SER A N 1
ATOM 786 C CA . SER A 1 95 ? 3.112 5.593 -17.709 1.00 74.94 95 SER A CA 1
ATOM 787 C C . SER A 1 95 ? 2.645 4.474 -18.647 1.00 74.94 95 SER A C 1
ATOM 789 O O . SER A 1 95 ? 2.076 4.746 -19.706 1.00 74.94 95 SER A O 1
ATOM 791 N N . THR A 1 96 ? 2.952 3.229 -18.290 1.00 78.31 96 THR A N 1
ATOM 792 C CA . THR A 1 96 ? 2.576 2.022 -19.038 1.00 78.31 96 THR A CA 1
ATOM 793 C C . THR A 1 96 ? 1.713 1.172 -18.133 1.00 78.31 96 THR A C 1
ATOM 795 O O . THR A 1 96 ? 2.087 1.017 -16.982 1.00 78.31 96 THR A O 1
ATOM 798 N N . SER A 1 97 ? 0.622 0.619 -18.666 1.00 80.62 97 SER A N 1
ATOM 799 C CA . SER A 1 97 ? -0.257 -0.261 -17.904 1.00 80.62 97 SER A CA 1
ATOM 800 C C . SER A 1 97 ? 0.384 -1.638 -17.642 1.00 80.62 97 SER A C 1
ATOM 802 O O . SER A 1 97 ? 0.625 -2.384 -18.594 1.00 80.62 97 SER A O 1
ATOM 804 N N . ASP A 1 98 ? 0.591 -2.002 -16.379 1.00 84.06 98 ASP A N 1
ATOM 805 C CA . ASP A 1 98 ? 1.045 -3.289 -15.862 1.00 84.06 98 ASP A CA 1
ATOM 806 C C . ASP A 1 98 ? 0.011 -3.906 -14.894 1.00 84.06 98 ASP A C 1
ATOM 808 O O . ASP A 1 98 ? -0.433 -3.325 -13.903 1.00 84.06 98 ASP A O 1
ATOM 812 N N . LEU A 1 99 ? -0.371 -5.156 -15.162 1.00 88.69 99 LEU A N 1
ATOM 813 C CA . LEU A 1 99 ? -1.269 -5.920 -14.293 1.00 88.69 99 LEU A CA 1
ATOM 814 C C . LEU A 1 99 ? -0.625 -6.269 -12.941 1.00 88.69 99 LEU A C 1
ATOM 816 O O . LEU A 1 99 ? -1.345 -6.505 -11.965 1.00 88.69 99 LEU A O 1
ATOM 820 N N . TRP A 1 100 ? 0.707 -6.316 -12.866 1.00 89.94 100 TRP A N 1
ATOM 821 C CA . TRP A 1 100 ? 1.423 -6.572 -11.617 1.00 89.94 100 TRP A CA 1
ATOM 822 C C . TRP A 1 100 ? 1.323 -5.403 -10.638 1.00 89.94 100 TRP A C 1
ATOM 824 O O . TRP A 1 100 ? 1.206 -5.650 -9.434 1.00 89.94 100 TRP A O 1
ATOM 834 N N . ASP A 1 101 ? 1.233 -4.167 -11.131 1.00 88.50 101 ASP A N 1
ATOM 835 C CA . ASP A 1 101 ? 0.985 -2.986 -10.299 1.00 88.50 101 ASP A CA 1
ATOM 836 C C . ASP A 1 101 ? -0.419 -3.056 -9.683 1.00 88.50 101 ASP A C 1
ATOM 838 O O . ASP A 1 101 ? -0.592 -2.874 -8.474 1.00 88.50 101 ASP A O 1
ATOM 842 N N . VAL A 1 102 ? -1.426 -3.488 -10.453 1.00 92.19 102 VAL A N 1
ATOM 843 C CA . VAL A 1 102 ? -2.777 -3.747 -9.918 1.00 92.19 102 VAL A CA 1
ATOM 844 C C . VAL A 1 102 ? -2.745 -4.794 -8.800 1.00 92.19 102 VAL A C 1
ATOM 846 O O . VAL A 1 102 ? -3.367 -4.607 -7.748 1.00 92.19 102 VAL A O 1
ATOM 849 N N . ALA A 1 103 ? -2.001 -5.887 -8.988 1.00 94.31 103 ALA A N 1
ATOM 850 C CA . ALA A 1 103 ? -1.829 -6.906 -7.955 1.00 94.31 103 ALA A CA 1
ATOM 851 C C . ALA A 1 103 ? -1.114 -6.352 -6.706 1.00 94.31 103 ALA A C 1
ATOM 853 O O . ALA A 1 103 ? -1.493 -6.696 -5.582 1.00 94.31 103 ALA A O 1
ATOM 854 N N . ALA A 1 104 ? -0.133 -5.463 -6.881 1.00 94.31 104 ALA A N 1
ATOM 855 C CA . ALA A 1 104 ? 0.574 -4.796 -5.793 1.00 94.31 104 ALA A CA 1
ATOM 856 C C . ALA A 1 104 ? -0.356 -3.883 -4.973 1.00 94.31 104 ALA A C 1
ATOM 858 O O . ALA A 1 104 ? -0.386 -3.978 -3.740 1.00 94.31 104 ALA A O 1
ATOM 859 N N . TYR A 1 105 ? -1.209 -3.087 -5.628 1.00 95.19 105 TYR A N 1
ATOM 860 C CA . TYR A 1 105 ? -2.244 -2.315 -4.935 1.00 95.19 105 TYR A CA 1
ATOM 861 C C . TYR A 1 105 ? -3.164 -3.228 -4.115 1.00 95.19 105 TYR A C 1
ATOM 863 O O . TYR A 1 105 ? -3.369 -2.996 -2.918 1.00 95.19 105 TYR A O 1
ATOM 871 N N . LEU A 1 106 ? -3.686 -4.300 -4.725 1.00 96.19 106 LEU A N 1
ATOM 872 C CA . LEU A 1 106 ? -4.566 -5.259 -4.047 1.00 96.19 106 LEU A CA 1
ATOM 873 C C . LEU A 1 106 ? -3.885 -5.922 -2.842 1.00 96.19 106 LEU A C 1
ATOM 875 O O . LEU A 1 106 ? -4.518 -6.069 -1.791 1.00 96.19 106 LEU A O 1
ATOM 879 N N . LEU A 1 107 ? -2.595 -6.255 -2.946 1.00 96.31 107 LEU A N 1
ATOM 880 C CA . LEU A 1 107 ? -1.804 -6.776 -1.832 1.00 96.31 107 LEU A CA 1
ATOM 881 C C . LEU A 1 107 ? -1.763 -5.783 -0.660 1.00 96.31 107 LEU A C 1
ATOM 883 O O . LEU A 1 107 ? -1.953 -6.188 0.489 1.00 96.31 107 LEU A O 1
ATOM 887 N N . GLY A 1 108 ? -1.610 -4.484 -0.928 1.00 94.88 108 GLY A N 1
ATOM 888 C CA . GLY A 1 108 ? -1.707 -3.445 0.100 1.00 94.88 108 GLY A CA 1
ATOM 889 C C . GLY A 1 108 ? -3.069 -3.430 0.808 1.00 94.88 108 GLY A C 1
ATOM 890 O O . GLY A 1 108 ? -3.134 -3.326 2.035 1.00 94.88 108 GLY A O 1
ATOM 891 N N . GLY A 1 109 ? -4.163 -3.640 0.068 1.00 94.69 109 GLY A N 1
ATOM 892 C CA . GLY A 1 109 ? -5.510 -3.803 0.634 1.00 94.69 109 GLY A CA 1
ATOM 893 C C . GLY A 1 109 ? -5.669 -5.042 1.524 1.00 94.69 109 GLY A C 1
ATOM 894 O O . GLY A 1 109 ? -6.304 -4.982 2.586 1.00 94.69 109 GLY A O 1
ATOM 895 N N . VAL A 1 110 ? -5.044 -6.160 1.145 1.00 95.50 110 VAL A N 1
ATOM 896 C CA . VAL A 1 110 ? -5.002 -7.384 1.964 1.00 95.50 110 VAL A CA 1
ATOM 897 C C . VAL A 1 110 ? -4.209 -7.151 3.252 1.00 95.50 110 VAL A C 1
ATOM 899 O O . VAL A 1 110 ? -4.693 -7.488 4.337 1.00 95.50 110 VAL A O 1
ATOM 902 N N . ILE A 1 111 ? -3.034 -6.520 3.164 1.00 94.56 111 ILE A N 1
ATOM 903 C CA . ILE A 1 111 ? -2.202 -6.184 4.329 1.00 94.56 111 ILE A CA 1
ATOM 904 C C . ILE A 1 111 ? -2.970 -5.260 5.281 1.00 94.56 111 ILE A C 1
ATOM 906 O O . ILE A 1 111 ? -3.017 -5.519 6.486 1.00 94.56 111 ILE A O 1
ATOM 910 N N . TYR A 1 112 ? -3.636 -4.229 4.754 1.00 93.12 112 TYR A N 1
ATOM 911 C CA . TYR A 1 112 ? -4.479 -3.336 5.549 1.00 93.12 112 TYR A CA 1
ATOM 912 C C . TYR A 1 112 ? -5.589 -4.102 6.276 1.00 93.12 112 TYR A C 1
ATOM 914 O O . TYR A 1 112 ? -5.800 -3.922 7.475 1.00 93.12 112 TYR A O 1
ATOM 922 N N . THR A 1 113 ? -6.276 -4.995 5.563 1.00 92.88 113 THR A N 1
ATOM 923 C CA . THR A 1 113 ? -7.340 -5.835 6.120 1.00 92.88 113 THR A CA 1
ATOM 924 C C . THR A 1 113 ? -6.831 -6.695 7.275 1.00 92.88 113 THR A C 1
ATOM 926 O O . THR A 1 113 ? -7.485 -6.800 8.317 1.00 92.88 113 THR A O 1
ATOM 929 N N . PHE A 1 114 ? -5.662 -7.315 7.107 1.00 91.56 114 PHE A N 1
ATOM 930 C CA . PHE A 1 114 ? -5.035 -8.103 8.160 1.00 91.56 114 PHE A CA 1
ATOM 931 C C . PHE A 1 114 ? -4.698 -7.228 9.370 1.00 91.56 114 PHE A C 1
ATOM 933 O O . PHE A 1 114 ? -5.055 -7.571 10.498 1.00 91.56 114 PHE A O 1
ATOM 940 N N . PHE A 1 115 ? -4.110 -6.054 9.128 1.00 88.06 115 PHE A N 1
ATOM 941 C CA . PHE A 1 115 ? -3.792 -5.078 10.161 1.00 88.06 115 PHE A CA 1
ATOM 942 C C . PHE A 1 115 ? -5.039 -4.721 10.984 1.00 88.06 115 PHE A C 1
ATOM 944 O O . PHE A 1 115 ? -5.089 -4.986 12.185 1.00 88.06 115 PHE A O 1
ATOM 951 N N . ILE A 1 116 ? -6.110 -4.222 10.361 1.00 86.88 116 ILE A N 1
ATOM 952 C CA . ILE A 1 116 ? -7.312 -3.812 11.106 1.00 86.88 116 ILE A CA 1
ATOM 953 C C . ILE A 1 116 ? -7.977 -4.964 11.869 1.00 86.88 116 ILE A C 1
ATOM 955 O O . ILE A 1 116 ? -8.587 -4.725 12.910 1.00 86.88 116 ILE A O 1
ATOM 959 N N . ARG A 1 117 ? -7.870 -6.209 11.386 1.00 85.50 117 ARG A N 1
ATOM 960 C CA . ARG A 1 117 ? -8.424 -7.391 12.061 1.00 85.50 117 ARG A CA 1
ATOM 961 C C . ARG A 1 117 ? -7.608 -7.779 13.286 1.00 85.50 117 ARG A C 1
ATOM 963 O O . ARG A 1 117 ? -8.194 -8.064 14.327 1.00 85.50 117 ARG A O 1
ATOM 970 N N . CYS A 1 118 ? -6.283 -7.732 13.188 1.00 81.50 118 CYS A N 1
ATOM 971 C CA . CYS A 1 118 ? -5.387 -7.976 14.315 1.00 81.50 118 CYS A CA 1
ATOM 972 C C . CYS A 1 118 ? -5.548 -6.908 15.407 1.00 81.50 118 CYS A C 1
ATOM 974 O O . CYS A 1 118 ? -5.593 -7.242 16.587 1.00 81.50 118 CYS A O 1
ATOM 976 N N . PHE A 1 119 ? -5.738 -5.641 15.028 1.00 70.88 119 PHE A N 1
ATOM 977 C CA . PHE A 1 119 ? -5.936 -4.539 15.979 1.00 70.88 119 PHE A CA 1
ATOM 978 C C . PHE A 1 119 ? -7.390 -4.358 16.454 1.00 70.88 119 PHE A C 1
ATOM 980 O O . PHE A 1 119 ? -7.628 -3.648 17.427 1.00 70.88 119 PHE A O 1
ATOM 987 N N . LYS A 1 120 ? -8.376 -5.025 15.834 1.00 61.25 120 LYS A N 1
ATOM 988 C CA . LYS A 1 120 ? -9.761 -5.108 16.345 1.00 61.25 120 LYS A CA 1
ATOM 989 C C . LYS A 1 120 ? -9.898 -6.006 17.585 1.00 61.25 120 LYS A C 1
ATOM 991 O O . LYS A 1 120 ? -10.958 -5.996 18.201 1.00 61.25 120 LYS A O 1
ATOM 996 N N . LYS A 1 121 ? -8.863 -6.772 17.954 1.00 41.41 121 LYS A N 1
ATOM 997 C CA . LYS A 1 121 ? -8.894 -7.771 19.040 1.00 41.41 121 LYS A CA 1
ATOM 998 C C . LYS A 1 121 ? -8.663 -7.234 20.459 1.00 41.41 121 LYS A C 1
ATOM 1000 O O . LYS A 1 121 ? -8.482 -8.032 21.372 1.00 41.41 121 LYS A O 1
ATOM 1005 N N . THR A 1 122 ? -8.692 -5.923 20.675 1.00 30.53 122 THR A N 1
ATOM 1006 C CA . THR A 1 122 ? -8.770 -5.362 22.033 1.00 30.53 122 THR A CA 1
ATOM 1007 C C . THR A 1 122 ? -10.204 -4.907 22.307 1.00 30.53 122 THR A C 1
ATOM 1009 O O . THR A 1 122 ? -10.623 -3.947 21.648 1.00 30.53 122 THR A O 1
ATOM 1012 N N . PRO A 1 123 ? -10.954 -5.599 23.192 1.00 36.31 123 PRO A N 1
ATOM 1013 C CA . PRO A 1 123 ? -12.243 -5.112 23.681 1.00 36.31 123 PRO A CA 1
ATOM 1014 C C . PRO A 1 123 ? -12.111 -3.747 24.370 1.00 36.31 123 PRO A C 1
ATOM 1016 O O . PRO A 1 123 ? -11.023 -3.455 24.924 1.00 36.31 123 PRO A O 1
#

Nearest PDB structures (foldseek):
  6vyh-assembly1_A  TM=3.694E-01  e=6.162E+00  Carlito syrichta

Mean predicted aligned error: 5.35 Å

Radius of gyration: 15.65 Å; Cα contacts (8 Å, |Δi|>4): 111; chains: 1; bounding box: 37×23×45 Å

Sequence (123 aa):
MFYKKIRSHLAILLLIIGVAAINQTLLKFRFDGIIGTFFNYYFNDVLAALLILVWTNFLLSLIHRKLD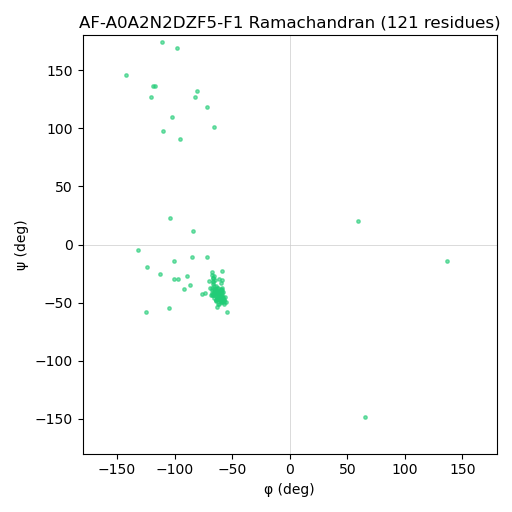NLVHIFLLTLSIALFWEYITPLYQKGSTSDLWDVAAYLLGGVIYTFFIRCFKKTP